Protein AF-A0A9P0M5N0-F1 (afdb_monomer)

Sequence (83 aa):
MPFEVAEYKEAEQYYMVPLSRTRRSPQSQTGVDVNKQGVTLNHGGNILDRNGHTLDGSAYASKGYHSPGLRPDAFGGQVNHNH

pLDDT: mean 75.27, std 17.33, range [38.78, 93.69]

Radius of gyration: 21.06 Å; Cα contacts (8 Å, |Δi|>4): 119; chains: 1; bounding box: 44×38×54 Å

Structure (mmCIF, N/CA/C/O backbone):
data_AF-A0A9P0M5N0-F1
#
_entry.id   AF-A0A9P0M5N0-F1
#
loop_
_atom_site.group_PDB
_atom_site.id
_atom_site.type_symbol
_atom_site.label_atom_id
_atom_site.label_alt_id
_atom_site.label_comp_id
_atom_site.label_asym_id
_atom_site.label_entity_id
_atom_site.label_seq_id
_atom_site.pdbx_PDB_ins_code
_atom_site.Cartn_x
_atom_site.Cartn_y
_atom_site.Cartn_z
_atom_site.occupancy
_atom_site.B_iso_or_equiv
_atom_site.auth_seq_id
_atom_site.auth_comp_id
_atom_site.auth_asym_id
_atom_site.auth_atom_id
_atom_site.pdbx_PDB_model_num
ATOM 1 N N . MET A 1 1 ? 5.775 7.275 34.142 1.00 44.81 1 MET A N 1
ATOM 2 C CA . MET A 1 1 ? 7.192 7.116 33.752 1.00 44.81 1 MET A CA 1
ATOM 3 C C . MET A 1 1 ? 7.950 8.294 34.348 1.00 44.81 1 MET A C 1
ATOM 5 O O . MET A 1 1 ? 7.529 9.411 34.068 1.00 44.81 1 MET A O 1
ATOM 9 N N . PRO A 1 2 ? 8.952 8.086 35.217 1.00 38.78 2 PRO A N 1
ATOM 10 C CA . PRO A 1 2 ? 9.750 9.183 35.759 1.00 38.78 2 PRO A CA 1
ATOM 11 C C . PRO A 1 2 ? 10.691 9.705 34.664 1.00 38.78 2 PRO A C 1
ATOM 13 O O . PRO A 1 2 ? 11.235 8.911 33.900 1.00 38.78 2 PRO A O 1
ATOM 16 N N . PHE A 1 3 ? 10.828 11.024 34.545 1.00 47.69 3 PHE A N 1
ATOM 17 C CA . PHE A 1 3 ? 11.757 11.669 33.618 1.00 47.69 3 PHE A CA 1
ATOM 18 C C . PHE A 1 3 ? 12.973 12.175 34.397 1.00 47.69 3 PHE A C 1
ATOM 20 O O . PHE A 1 3 ? 12.839 12.685 35.507 1.00 47.69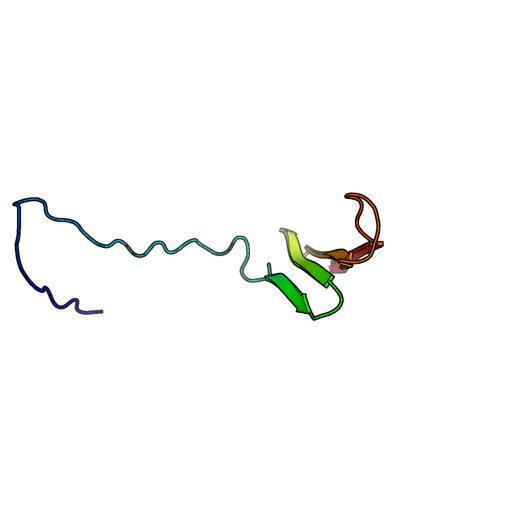 3 PHE A O 1
ATOM 27 N N . GLU A 1 4 ? 14.152 12.004 33.813 1.00 46.25 4 GLU A N 1
ATOM 28 C CA . GLU A 1 4 ? 15.429 12.472 34.344 1.00 46.25 4 GLU A CA 1
ATOM 29 C C . GLU A 1 4 ? 15.802 13.762 33.600 1.00 46.25 4 GLU A C 1
ATOM 31 O O . GLU A 1 4 ? 15.733 13.818 32.371 1.00 46.25 4 GLU A O 1
ATOM 36 N N . VAL A 1 5 ? 16.099 14.830 34.344 1.00 50.06 5 VAL A N 1
ATOM 37 C CA . VAL A 1 5 ? 16.352 16.172 33.800 1.00 50.06 5 VAL A CA 1
ATOM 38 C C . VAL A 1 5 ? 17.858 16.388 33.710 1.00 50.06 5 VAL A C 1
ATOM 40 O O . VAL A 1 5 ? 18.523 16.468 34.740 1.00 50.06 5 VAL A O 1
ATOM 43 N N . ALA A 1 6 ? 18.383 16.530 32.491 1.00 47.41 6 ALA A N 1
ATOM 44 C 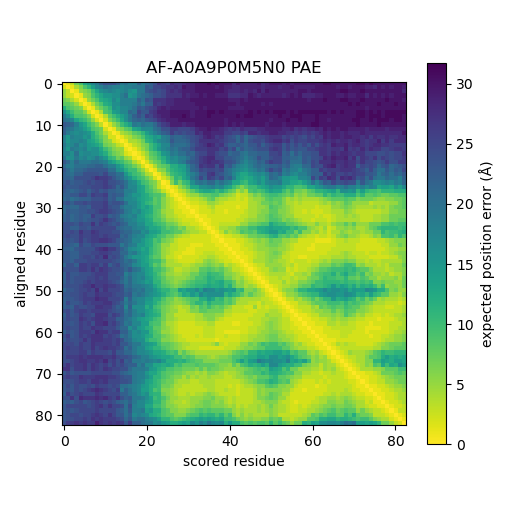CA . ALA A 1 6 ? 19.747 16.987 32.249 1.00 47.41 6 ALA A CA 1
ATOM 45 C C . ALA A 1 6 ? 19.749 18.405 31.651 1.00 47.41 6 ALA A C 1
ATOM 47 O O . ALA A 1 6 ? 19.413 18.622 30.493 1.00 47.41 6 ALA A O 1
ATOM 48 N N . GLU A 1 7 ? 20.114 19.322 32.542 1.00 41.94 7 GLU A N 1
ATOM 49 C CA . GLU A 1 7 ? 20.899 20.553 32.417 1.00 41.94 7 GLU A CA 1
ATOM 50 C C . GLU A 1 7 ? 20.568 21.703 31.440 1.00 41.94 7 GLU A C 1
ATOM 52 O O . GLU A 1 7 ? 20.558 21.608 30.216 1.00 41.94 7 GLU A O 1
ATOM 57 N N . TYR A 1 8 ? 20.435 22.854 32.107 1.00 52.81 8 TYR A N 1
ATOM 58 C CA . TYR A 1 8 ? 20.327 24.247 31.696 1.00 52.81 8 TYR A CA 1
ATOM 59 C C . TYR A 1 8 ? 21.382 24.736 30.687 1.00 52.81 8 TYR A C 1
ATOM 61 O O . TYR A 1 8 ? 22.563 24.830 31.017 1.00 52.81 8 TYR A O 1
ATOM 69 N N . LYS A 1 9 ? 20.911 25.290 29.564 1.00 45.50 9 LYS A N 1
ATOM 70 C CA . LYS A 1 9 ? 21.427 26.540 28.982 1.00 4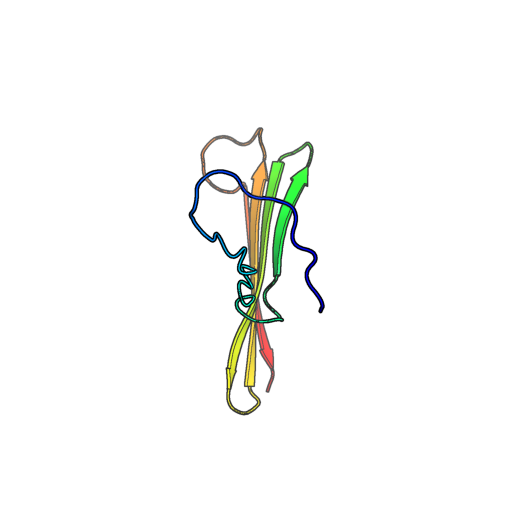5.50 9 LYS A CA 1
ATOM 71 C C . LYS A 1 9 ? 20.244 27.332 28.417 1.00 45.50 9 LYS A C 1
ATOM 73 O O . LYS A 1 9 ? 19.434 26.774 27.695 1.00 45.50 9 LYS A O 1
ATOM 78 N N . GLU A 1 10 ? 20.171 28.613 28.786 1.00 51.28 10 GLU A N 1
ATOM 79 C CA . GLU A 1 10 ? 19.263 29.628 28.217 1.00 51.28 10 GLU A CA 1
ATOM 80 C C . GLU A 1 10 ? 17.779 29.541 28.610 1.00 51.28 10 GLU A C 1
ATOM 82 O O . GLU A 1 10 ? 16.932 29.489 27.741 1.00 51.28 10 GLU A O 1
ATOM 87 N N . ALA A 1 11 ? 17.476 29.583 29.918 1.00 55.03 11 ALA A N 1
ATOM 88 C CA . ALA A 1 11 ? 16.240 30.117 30.543 1.00 55.03 11 ALA A CA 1
ATOM 89 C C . ALA A 1 11 ? 14.846 29.826 29.918 1.00 55.03 11 ALA A C 1
ATOM 91 O O . ALA A 1 11 ? 13.856 30.425 30.332 1.00 55.03 11 ALA A O 1
ATOM 92 N N . GLU A 1 12 ? 14.729 28.883 28.997 1.00 53.72 12 GLU A N 1
ATOM 93 C CA . GLU A 1 12 ? 13.503 28.498 28.320 1.00 53.72 12 GLU A CA 1
ATOM 94 C C . GLU A 1 12 ? 13.271 27.020 28.627 1.00 53.72 12 GLU A C 1
ATOM 96 O O . GLU A 1 12 ? 14.041 26.131 28.261 1.00 53.72 12 GLU A O 1
ATOM 101 N N . GLN A 1 13 ? 12.221 26.756 29.403 1.00 47.84 13 GLN A N 1
ATOM 102 C CA . GLN A 1 13 ? 11.825 25.400 29.755 1.00 47.84 13 GLN A CA 1
ATOM 103 C C . GLN A 1 13 ? 11.156 24.748 28.545 1.00 47.84 13 GLN A C 1
ATOM 105 O O . GLN A 1 13 ? 9.953 24.882 28.326 1.00 47.84 13 GLN A O 1
ATOM 110 N N . TYR A 1 14 ? 11.945 24.028 27.756 1.00 53.38 14 TYR A N 1
ATOM 111 C CA . TYR A 1 14 ? 11.438 23.193 26.678 1.00 53.38 14 TYR A CA 1
ATOM 112 C C . TYR A 1 14 ? 10.999 21.839 27.235 1.00 53.38 14 TYR A C 1
ATOM 114 O O . TYR A 1 14 ? 11.816 21.004 27.616 1.00 53.38 14 TYR A O 1
ATOM 122 N N . TYR A 1 15 ? 9.689 21.601 27.263 1.00 58.31 15 TYR A N 1
ATOM 123 C CA . TYR A 1 15 ? 9.146 20.271 27.517 1.00 58.31 15 TYR A CA 1
ATOM 124 C C . TYR A 1 15 ? 9.115 19.488 26.203 1.00 58.31 15 TYR A C 1
ATOM 126 O O . TYR A 1 15 ? 8.410 19.855 25.261 1.00 58.31 15 TYR A O 1
ATOM 134 N N . MET A 1 16 ? 9.852 18.378 26.139 1.00 56.97 16 MET A N 1
ATOM 135 C CA . MET A 1 16 ? 9.669 17.387 25.080 1.00 56.97 16 MET A CA 1
ATOM 136 C C . MET A 1 16 ? 8.344 16.662 25.313 1.00 56.97 16 MET A C 1
ATOM 138 O O . MET A 1 16 ? 8.257 15.709 26.085 1.00 56.97 16 MET A O 1
ATOM 142 N N . VAL A 1 17 ? 7.289 17.134 24.654 1.00 64.75 17 VAL A N 1
ATOM 143 C CA . VAL A 1 17 ? 6.007 16.432 24.625 1.00 64.75 17 VAL A CA 1
ATOM 144 C C . VAL A 1 17 ? 6.136 15.282 23.625 1.00 64.75 17 VAL A C 1
ATOM 146 O O . VAL A 1 17 ? 6.514 15.528 22.474 1.00 64.75 17 VAL A O 1
ATOM 149 N N . PRO A 1 18 ? 5.827 14.030 24.001 1.00 54.88 18 PRO A N 1
ATOM 150 C CA . PRO A 1 18 ? 5.731 12.958 23.029 1.00 54.88 18 PRO A CA 1
ATOM 151 C C . PRO A 1 18 ? 4.708 13.364 21.969 1.00 54.88 18 PRO A C 1
ATOM 153 O O . PRO A 1 18 ? 3.538 13.585 22.278 1.00 54.88 18 PRO A O 1
ATOM 156 N N . LEU A 1 19 ? 5.135 13.447 20.709 1.00 55.94 19 LEU A N 1
ATOM 157 C CA . LEU A 1 19 ? 4.226 13.460 19.568 1.00 55.94 19 LEU A CA 1
ATOM 158 C C . LEU A 1 19 ? 3.605 12.063 19.463 1.00 55.94 19 LEU A C 1
ATOM 160 O O . LEU A 1 19 ? 3.936 11.279 18.575 1.00 55.94 19 LEU A O 1
ATOM 164 N N . SER A 1 20 ? 2.700 11.729 20.381 1.00 50.69 20 SER A N 1
ATOM 165 C CA . SER A 1 20 ? 1.755 10.635 20.215 1.00 50.69 20 SER A CA 1
ATOM 166 C C . SER A 1 20 ? 0.810 11.030 19.083 1.00 50.69 20 SER A C 1
ATOM 168 O O . SER A 1 20 ? -0.313 11.480 19.288 1.00 50.69 20 SER A O 1
ATOM 170 N N . ARG A 1 21 ? 1.274 10.888 17.834 1.00 52.44 21 ARG A N 1
ATOM 171 C CA . ARG A 1 21 ? 0.367 10.838 16.691 1.00 52.44 21 ARG A CA 1
ATOM 172 C C . ARG A 1 21 ? -0.491 9.605 16.908 1.00 52.44 21 ARG A C 1
ATOM 174 O O . ARG A 1 21 ? -0.039 8.488 16.663 1.00 52.44 21 ARG A O 1
ATOM 181 N N . THR A 1 22 ? -1.714 9.806 17.384 1.00 46.34 22 THR A N 1
ATOM 182 C CA . THR A 1 22 ? -2.757 8.787 17.335 1.00 46.34 22 THR A CA 1
ATOM 183 C C . THR A 1 22 ? -2.773 8.240 15.914 1.00 46.34 22 THR A C 1
ATOM 185 O O . THR A 1 22 ? -3.057 8.976 14.965 1.00 46.34 22 THR A O 1
ATOM 188 N N . ARG A 1 23 ? -2.381 6.969 15.74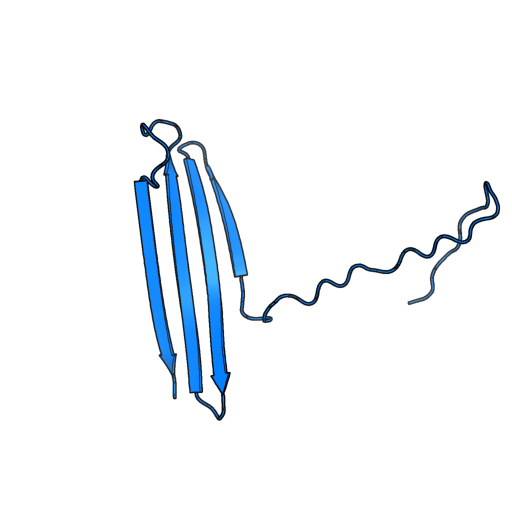9 1.00 49.03 23 ARG A N 1
ATOM 189 C CA . ARG A 1 23 ? -2.501 6.260 14.473 1.00 49.03 23 ARG A CA 1
ATOM 190 C C . ARG A 1 23 ? -3.938 6.459 13.990 1.00 49.03 23 ARG A C 1
ATOM 192 O O . ARG A 1 23 ? -4.870 6.160 14.734 1.00 49.03 23 ARG A O 1
ATOM 199 N N . ARG A 1 24 ? -4.120 7.007 12.783 1.00 52.50 24 ARG A N 1
ATOM 200 C CA . ARG A 1 24 ? -5.435 7.066 12.129 1.00 52.50 24 ARG A CA 1
ATOM 201 C C . ARG A 1 24 ? -5.903 5.621 11.972 1.00 52.50 24 ARG A C 1
ATOM 203 O O . ARG A 1 24 ? -5.444 4.964 11.061 1.00 52.50 24 ARG A O 1
ATOM 210 N N . SER A 1 25 ? -6.748 5.141 12.881 1.00 54.94 25 SER A N 1
ATOM 211 C CA . SER A 1 25 ? -7.170 3.741 13.022 1.00 54.94 25 SER A CA 1
ATOM 212 C C . SER A 1 25 ? -6.038 2.752 13.394 1.00 54.94 25 SER A C 1
ATOM 214 O O . SER A 1 25 ? -5.048 2.635 12.671 1.00 54.94 25 SER A O 1
ATOM 216 N N . PRO A 1 26 ? -6.169 1.973 14.488 1.00 60.72 26 PRO A N 1
ATOM 217 C CA . PRO A 1 26 ? -5.247 0.876 14.819 1.00 60.72 26 PRO A CA 1
ATOM 218 C C . PRO A 1 26 ? -5.100 -0.161 13.696 1.00 60.72 26 PRO A C 1
ATOM 220 O O . PRO A 1 26 ? -4.082 -0.845 13.618 1.00 60.72 26 PRO A O 1
ATOM 223 N N . GLN A 1 27 ? -6.116 -0.266 12.835 1.00 67.38 27 GLN A N 1
ATOM 224 C CA . GLN A 1 27 ? -6.178 -1.204 11.718 1.00 67.38 27 GLN A CA 1
ATOM 225 C C . GLN A 1 27 ? -5.587 -0.624 10.428 1.00 67.38 27 GLN A C 1
ATOM 227 O O . GLN A 1 27 ? -5.371 -1.374 9.482 1.00 67.38 27 GLN A O 1
ATOM 232 N N . SER A 1 28 ? -5.306 0.685 10.370 1.00 74.44 28 SER A N 1
ATOM 233 C CA . SER A 1 28 ? -4.683 1.291 9.195 1.00 74.44 28 SER A CA 1
ATOM 234 C C . SER A 1 28 ? -3.172 1.093 9.206 1.00 74.44 28 SER A C 1
ATOM 236 O O . SER A 1 28 ? -2.451 1.555 10.095 1.00 74.44 28 SER A O 1
ATOM 238 N N . GLN A 1 29 ? -2.681 0.418 8.180 1.00 82.25 29 GLN A N 1
ATOM 239 C CA . GLN A 1 29 ? -1.279 0.173 7.914 1.00 82.25 29 GLN A CA 1
ATOM 240 C C . GLN A 1 29 ? -0.930 0.785 6.563 1.00 82.25 29 GLN A C 1
ATOM 242 O O . GLN A 1 29 ? -1.484 0.420 5.530 1.00 82.25 29 GLN A O 1
ATOM 247 N N . THR A 1 30 ? 0.002 1.736 6.580 1.00 85.81 30 THR A N 1
ATOM 248 C CA . THR A 1 30 ? 0.641 2.245 5.363 1.00 85.81 30 THR A CA 1
ATOM 249 C C . THR A 1 30 ? 2.048 1.684 5.313 1.00 85.81 30 THR A C 1
ATOM 251 O O . THR A 1 30 ? 2.803 1.854 6.271 1.00 85.81 30 THR A O 1
ATOM 254 N N . GLY A 1 31 ? 2.377 1.006 4.222 1.00 88.38 31 GLY A N 1
ATOM 255 C CA . GLY A 1 31 ? 3.687 0.447 3.947 1.00 88.38 31 GLY A CA 1
ATOM 256 C C . GLY A 1 31 ? 4.321 1.099 2.726 1.00 88.38 31 GLY A C 1
ATOM 257 O O . GLY A 1 31 ? 3.640 1.569 1.810 1.00 88.38 31 GLY A O 1
ATOM 258 N N . VAL A 1 32 ? 5.648 1.132 2.747 1.00 91.38 32 VAL A N 1
ATOM 259 C CA . VAL A 1 32 ? 6.478 1.473 1.596 1.00 91.38 32 VAL A CA 1
ATOM 260 C C . VAL A 1 32 ? 7.512 0.367 1.469 1.00 91.38 32 VAL A C 1
ATOM 262 O O . VAL A 1 32 ? 8.298 0.159 2.390 1.00 91.38 32 VAL A O 1
ATOM 265 N N . ASP A 1 33 ? 7.498 -0.338 0.346 1.00 91.19 33 ASP A N 1
ATOM 266 C CA . ASP A 1 33 ? 8.502 -1.332 -0.016 1.00 91.19 33 ASP A CA 1
ATOM 267 C C . ASP A 1 33 ? 9.402 -0.751 -1.104 1.00 91.19 33 ASP A C 1
ATOM 269 O O . ASP A 1 33 ? 8.923 -0.218 -2.108 1.00 91.19 33 ASP A O 1
ATOM 273 N N . VAL A 1 34 ? 10.712 -0.821 -0.892 1.00 91.31 34 VAL A N 1
ATOM 274 C CA . VAL A 1 34 ? 11.710 -0.367 -1.858 1.00 91.31 34 VAL A CA 1
ATOM 275 C C . VAL A 1 34 ? 12.622 -1.536 -2.169 1.00 91.31 34 VAL A C 1
ATOM 277 O O . VAL A 1 34 ? 13.280 -2.077 -1.281 1.00 91.31 34 VAL A O 1
ATOM 280 N N . ASN A 1 35 ? 12.693 -1.902 -3.442 1.00 89.44 35 ASN A N 1
ATOM 281 C CA . ASN A 1 35 ? 13.538 -2.981 -3.926 1.00 89.44 35 ASN A CA 1
ATOM 282 C C . ASN A 1 35 ? 14.394 -2.512 -5.110 1.00 89.44 35 ASN A C 1
ATOM 284 O O . ASN A 1 35 ? 14.321 -1.366 -5.548 1.00 89.44 35 ASN A O 1
ATOM 288 N N . LYS A 1 36 ? 15.256 -3.395 -5.629 1.00 86.94 36 LYS A N 1
ATOM 289 C CA . LYS A 1 36 ? 16.182 -3.050 -6.725 1.00 86.94 36 LYS A CA 1
ATOM 290 C C . LYS A 1 36 ? 15.456 -2.673 -8.022 1.00 86.94 36 LYS A C 1
ATOM 292 O O . LYS A 1 36 ? 16.047 -2.037 -8.889 1.00 86.94 36 LYS A O 1
ATOM 297 N N . GLN A 1 37 ? 14.206 -3.095 -8.176 1.00 87.81 37 GLN A N 1
ATOM 298 C CA . GLN A 1 37 ? 13.414 -2.926 -9.383 1.00 87.81 37 GLN A CA 1
ATOM 299 C C . GLN A 1 37 ? 12.501 -1.694 -9.308 1.00 87.81 37 GLN A C 1
ATOM 301 O O . GLN A 1 37 ? 12.183 -1.129 -10.357 1.00 87.81 37 GLN A O 1
ATOM 306 N N . GLY A 1 38 ? 12.120 -1.238 -8.111 1.00 90.12 38 GLY A N 1
ATOM 307 C CA . GLY A 1 38 ? 11.231 -0.096 -7.933 1.00 90.12 38 GLY A CA 1
ATOM 308 C C . GLY A 1 38 ? 10.756 0.141 -6.500 1.00 90.12 38 GLY A C 1
ATOM 309 O O . GLY A 1 38 ? 11.304 -0.382 -5.530 1.00 90.12 38 GLY A O 1
ATOM 310 N N . VAL A 1 39 ? 9.695 0.938 -6.391 1.00 92.88 39 VAL A N 1
ATOM 311 C CA . VAL A 1 39 ? 9.021 1.293 -5.137 1.00 92.88 39 VAL A CA 1
ATOM 312 C C . VAL A 1 39 ? 7.567 0.849 -5.200 1.00 92.88 39 VAL A C 1
ATOM 314 O O . VAL A 1 39 ? 6.891 1.080 -6.201 1.00 92.88 39 VAL A O 1
ATOM 317 N N . THR A 1 40 ? 7.069 0.264 -4.117 1.00 92.44 40 THR A N 1
ATOM 318 C CA . THR A 1 40 ? 5.655 -0.052 -3.922 1.00 92.44 40 THR A CA 1
ATOM 319 C C . THR A 1 40 ? 5.131 0.677 -2.693 1.00 92.44 40 THR A C 1
ATOM 321 O O . THR A 1 40 ? 5.721 0.619 -1.620 1.00 92.44 40 THR A O 1
ATOM 324 N N . LEU A 1 41 ? 4.008 1.367 -2.852 1.00 92.56 41 LEU A N 1
ATOM 325 C CA . LEU A 1 41 ? 3.233 1.969 -1.776 1.00 92.56 41 LEU A CA 1
ATOM 326 C C . LEU A 1 41 ? 1.989 1.121 -1.562 1.00 92.56 41 LEU A C 1
ATOM 328 O O . LEU A 1 41 ? 1.266 0.837 -2.516 1.00 92.56 41 LEU A O 1
ATOM 332 N N . ASN A 1 42 ? 1.713 0.747 -0.322 1.00 91.38 42 ASN A N 1
ATOM 333 C CA . ASN A 1 42 ? 0.511 0.014 0.040 1.00 91.38 42 ASN A CA 1
ATOM 334 C C . ASN A 1 42 ? -0.160 0.661 1.249 1.00 91.38 42 ASN A C 1
ATOM 336 O O . ASN A 1 42 ? 0.489 1.149 2.169 1.00 91.38 42 ASN A O 1
ATOM 340 N N . HIS A 1 43 ? -1.482 0.661 1.249 1.00 89.25 43 HIS A N 1
ATOM 341 C CA . HIS A 1 43 ? -2.296 1.141 2.349 1.00 89.25 43 HIS A CA 1
ATOM 342 C C . HIS A 1 43 ? -3.431 0.153 2.570 1.00 89.25 43 HIS A C 1
ATOM 344 O O . HIS A 1 43 ? -4.095 -0.236 1.617 1.00 89.25 43 HIS A O 1
ATOM 350 N N . GLY A 1 44 ? -3.669 -0.255 3.807 1.00 88.44 44 GLY A N 1
ATOM 351 C CA . GLY A 1 44 ? -4.794 -1.110 4.159 1.00 88.44 44 GLY A CA 1
ATOM 352 C C . GLY A 1 44 ? -5.351 -0.724 5.511 1.00 88.44 44 GLY A C 1
ATOM 353 O O . GLY A 1 44 ? -4.584 -0.339 6.382 1.00 88.44 44 GLY A O 1
ATOM 354 N N . GLY A 1 45 ? -6.662 -0.797 5.691 1.00 82.62 45 GLY A 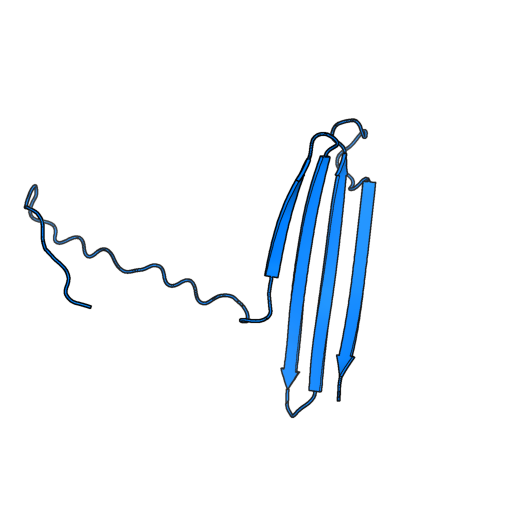N 1
ATOM 355 C CA . GLY A 1 45 ? -7.298 -0.539 6.972 1.00 82.62 45 GLY A CA 1
ATOM 356 C C . GLY A 1 45 ? -8.800 -0.367 6.879 1.00 82.62 45 GLY A C 1
ATOM 357 O O . GLY A 1 45 ? -9.401 -0.454 5.810 1.00 82.62 45 GLY A O 1
ATOM 358 N N . ASN A 1 46 ? -9.382 -0.083 8.034 1.00 82.94 46 ASN A N 1
ATOM 359 C CA . ASN A 1 46 ? -10.808 0.130 8.176 1.00 82.94 46 ASN A CA 1
ATOM 360 C C . ASN A 1 46 ? -11.206 1.518 7.647 1.00 82.94 46 ASN A C 1
ATOM 362 O O . ASN A 1 46 ? -10.683 2.541 8.100 1.00 82.94 46 ASN A O 1
ATOM 366 N N . ILE A 1 47 ? -12.107 1.531 6.666 1.00 78.25 47 ILE A N 1
ATOM 367 C CA . ILE A 1 47 ? -12.698 2.725 6.053 1.00 78.25 47 ILE A CA 1
ATOM 368 C C . ILE A 1 47 ? -13.888 3.205 6.889 1.00 78.25 47 ILE A C 1
ATOM 370 O O . ILE A 1 47 ? -14.065 4.412 7.067 1.00 78.25 47 ILE A O 1
ATOM 374 N N . LEU A 1 48 ? -14.713 2.277 7.383 1.00 79.88 48 LEU A N 1
ATOM 375 C CA . LEU A 1 48 ? -15.914 2.583 8.152 1.00 79.88 48 LEU A CA 1
ATOM 376 C C . LEU A 1 48 ? -16.222 1.476 9.164 1.00 79.88 48 LEU A C 1
ATOM 378 O O . LEU A 1 48 ? -16.442 0.328 8.790 1.00 79.88 48 LEU A O 1
ATOM 382 N N . ASP A 1 49 ? -16.323 1.867 10.433 1.00 75.50 49 ASP A N 1
ATOM 383 C CA . ASP A 1 49 ? -16.818 1.033 11.528 1.00 75.50 49 ASP A CA 1
ATOM 384 C C . ASP A 1 49 ? -18.079 1.677 12.103 1.00 75.50 49 ASP A C 1
ATOM 386 O O . ASP A 1 49 ? -18.025 2.790 12.643 1.00 75.50 49 ASP A O 1
ATOM 390 N N . ARG A 1 50 ? -19.234 1.026 11.937 1.00 76.31 50 ARG A N 1
ATOM 391 C CA . ARG A 1 50 ? -20.484 1.519 12.522 1.00 76.31 50 ARG A CA 1
ATOM 392 C C . ARG A 1 50 ? -21.466 0.392 12.802 1.00 76.31 50 ARG A C 1
ATOM 394 O O . ARG A 1 50 ? -21.883 -0.316 11.893 1.00 76.31 50 ARG A O 1
ATOM 401 N N . ASN A 1 51 ? -21.942 0.324 14.046 1.00 79.75 51 ASN A N 1
ATOM 402 C CA . ASN A 1 51 ? -23.052 -0.537 14.471 1.00 79.75 51 ASN A CA 1
ATOM 403 C C . ASN A 1 51 ? -22.886 -2.023 14.082 1.00 79.75 51 ASN A C 1
ATOM 405 O O . ASN A 1 51 ? -23.860 -2.659 13.696 1.00 79.75 51 ASN A O 1
ATOM 409 N N . GLY A 1 52 ? -21.668 -2.567 14.173 1.00 75.38 52 GLY A N 1
ATOM 410 C CA . GLY A 1 52 ? -21.381 -3.967 13.827 1.00 75.38 52 GLY A CA 1
ATOM 411 C C . GLY A 1 52 ? -21.036 -4.210 12.355 1.00 75.38 52 GLY A C 1
ATOM 412 O O . GLY A 1 52 ? -20.630 -5.312 12.016 1.00 75.38 52 GLY A O 1
ATOM 413 N N . HIS A 1 53 ? -21.119 -3.189 11.500 1.00 77.19 53 HIS A N 1
ATOM 414 C CA . HIS A 1 53 ? -20.632 -3.256 10.125 1.00 77.19 53 HIS A CA 1
ATOM 415 C C . HIS A 1 53 ? -19.207 -2.721 10.040 1.00 77.19 53 HIS A C 1
ATOM 417 O O . HIS A 1 53 ? -18.946 -1.586 10.455 1.00 77.19 53 HIS A O 1
ATOM 423 N N . THR A 1 54 ? -18.309 -3.513 9.454 1.00 81.19 54 THR A N 1
ATOM 424 C CA . THR A 1 54 ? -16.933 -3.096 9.170 1.00 81.19 54 THR A CA 1
ATOM 425 C C . THR A 1 54 ? -16.684 -3.111 7.668 1.00 81.19 54 THR A C 1
ATOM 427 O O . THR A 1 54 ? -16.900 -4.115 6.985 1.00 81.19 54 THR A O 1
ATOM 430 N N . LEU A 1 55 ? -16.225 -1.979 7.143 1.00 80.88 55 LEU A N 1
ATOM 431 C CA . LEU A 1 55 ? -15.787 -1.831 5.763 1.00 80.88 55 LEU A CA 1
ATOM 432 C C . LEU A 1 55 ? -14.271 -1.682 5.754 1.00 80.88 55 LEU A C 1
ATOM 434 O O . LEU A 1 55 ? -13.747 -0.607 6.044 1.00 80.88 55 LEU A O 1
ATOM 438 N N . ASP A 1 56 ? -13.575 -2.744 5.380 1.00 86.12 56 A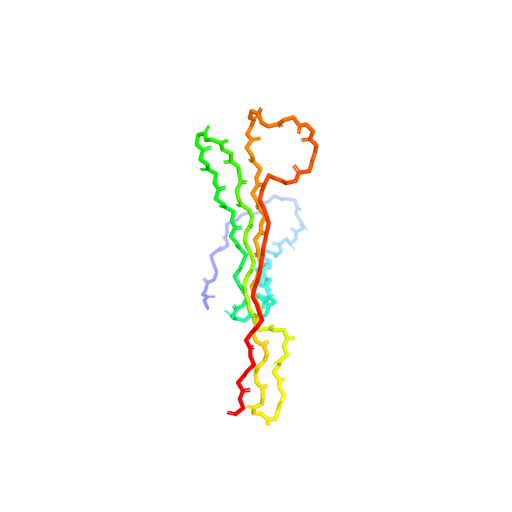SP A N 1
ATOM 439 C CA . ASP A 1 56 ? -12.126 -2.742 5.252 1.00 86.12 56 ASP A CA 1
ATOM 440 C C . ASP A 1 56 ? -11.724 -2.519 3.799 1.00 86.12 56 ASP A C 1
ATOM 442 O O . ASP A 1 56 ? -12.328 -3.045 2.864 1.00 86.12 56 ASP A O 1
ATOM 446 N N . GLY A 1 57 ? -10.672 -1.741 3.589 1.00 87.75 57 GLY A N 1
ATOM 447 C CA . GLY A 1 57 ? -10.125 -1.491 2.267 1.00 87.75 57 GLY A CA 1
ATOM 448 C C . GLY A 1 57 ? -8.621 -1.627 2.249 1.00 87.75 57 GLY A C 1
ATOM 449 O O . GLY A 1 57 ? -7.934 -1.333 3.224 1.00 87.75 57 GLY A O 1
ATOM 450 N N . SER A 1 58 ? -8.089 -2.041 1.109 1.00 8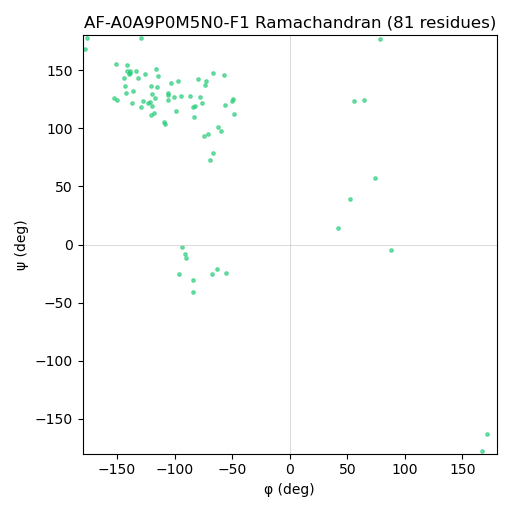9.94 58 SER A N 1
ATOM 451 C CA . SER A 1 58 ? -6.665 -1.922 0.828 1.00 89.94 58 SER A CA 1
ATOM 452 C C . SER A 1 58 ? -6.429 -1.483 -0.604 1.00 89.94 58 SER A C 1
ATOM 454 O O . SER A 1 58 ? -7.203 -1.801 -1.503 1.00 89.94 58 SER A O 1
ATOM 456 N N . ALA A 1 59 ? -5.360 -0.728 -0.806 1.00 91.44 59 ALA A N 1
ATOM 457 C CA . ALA A 1 59 ? -4.911 -0.244 -2.093 1.00 91.44 59 ALA A CA 1
ATOM 458 C C . ALA A 1 59 ? -3.385 -0.300 -2.160 1.00 91.44 59 ALA A C 1
ATOM 460 O O . ALA A 1 59 ? -2.695 -0.147 -1.150 1.00 91.44 59 ALA A O 1
ATOM 461 N N . TYR A 1 60 ? -2.854 -0.501 -3.358 1.00 93.00 60 TYR A N 1
ATOM 462 C CA . TYR A 1 60 ? -1.428 -0.454 -3.624 1.00 93.00 60 TYR A CA 1
ATOM 463 C C . TYR A 1 60 ? -1.143 0.199 -4.974 1.00 93.00 60 TYR A C 1
ATOM 465 O O . TYR A 1 60 ? -1.966 0.176 -5.891 1.00 93.00 60 TYR A O 1
ATOM 473 N N . ALA A 1 61 ? 0.050 0.764 -5.094 1.00 93.31 61 ALA A N 1
ATOM 474 C CA . ALA A 1 61 ? 0.606 1.267 -6.337 1.00 93.31 61 ALA A CA 1
ATOM 475 C C . ALA A 1 61 ? 2.107 0.980 -6.361 1.00 93.31 61 ALA A C 1
ATOM 477 O O . ALA A 1 61 ? 2.793 1.194 -5.363 1.00 93.31 61 ALA A O 1
ATOM 478 N N . SER A 1 62 ? 2.625 0.515 -7.491 1.00 92.75 62 SER A N 1
ATOM 479 C CA . SER A 1 62 ? 4.047 0.257 -7.685 1.00 92.75 62 SER A CA 1
ATOM 480 C C . SER A 1 62 ? 4.589 0.990 -8.905 1.00 92.75 62 SER A C 1
ATOM 482 O O . SER A 1 62 ? 3.898 1.212 -9.903 1.00 92.75 62 SER A O 1
ATOM 484 N N . LYS A 1 63 ? 5.854 1.394 -8.806 1.00 93.69 63 LYS A N 1
ATOM 485 C CA . LYS A 1 63 ? 6.591 2.065 -9.868 1.00 93.69 63 LYS A CA 1
ATOM 486 C C . LYS A 1 63 ? 7.997 1.500 -9.973 1.00 93.69 63 LYS A C 1
ATOM 488 O O . LYS A 1 63 ? 8.767 1.561 -9.018 1.00 93.69 63 LYS A O 1
ATOM 493 N N . GLY A 1 64 ? 8.333 0.990 -11.147 1.00 92.44 64 GLY A N 1
ATOM 494 C CA . GLY A 1 64 ? 9.667 0.564 -11.522 1.00 92.44 64 GLY A CA 1
ATOM 495 C C . GLY A 1 64 ? 10.548 1.745 -11.913 1.00 92.44 64 GLY A C 1
ATOM 496 O O . GLY A 1 64 ? 10.103 2.680 -12.580 1.00 92.44 64 GLY A O 1
ATOM 497 N N . TYR A 1 65 ? 11.826 1.686 -11.538 1.00 90.94 65 TYR A N 1
ATOM 498 C CA . TYR A 1 65 ? 12.795 2.743 -11.863 1.00 90.94 65 TYR A CA 1
ATOM 499 C C . TYR A 1 65 ? 13.105 2.846 -13.359 1.00 90.94 65 TYR A C 1
ATOM 501 O O . TYR A 1 65 ? 13.477 3.908 -13.845 1.00 90.94 65 TYR A O 1
ATOM 509 N N . HIS A 1 66 ? 12.935 1.743 -14.087 1.00 90.38 66 HIS A N 1
ATOM 510 C CA . HIS A 1 66 ? 13.208 1.656 -15.521 1.00 90.38 66 HIS A CA 1
ATOM 511 C C . HIS A 1 66 ? 11.962 1.921 -16.378 1.00 90.38 66 HIS A C 1
ATOM 513 O O . HIS A 1 66 ? 12.051 1.919 -17.605 1.00 90.38 66 HIS A O 1
ATOM 519 N N . SER A 1 67 ? 10.802 2.141 -15.754 1.00 85.56 67 SER A N 1
ATOM 520 C CA . SER A 1 67 ? 9.558 2.376 -16.476 1.00 85.56 67 SER A CA 1
ATOM 521 C C . SER A 1 67 ? 9.393 3.855 -16.817 1.00 85.56 67 SER A C 1
ATOM 523 O O . SER A 1 67 ? 9.454 4.705 -15.923 1.00 85.56 67 SER A O 1
ATOM 525 N N . PRO A 1 68 ? 9.131 4.198 -18.088 1.00 86.38 68 PRO A N 1
ATOM 526 C CA . PRO A 1 68 ? 9.021 5.585 -18.511 1.00 86.38 68 PRO A CA 1
ATOM 527 C C . PRO A 1 68 ? 7.794 6.284 -17.901 1.00 86.38 68 PRO A C 1
ATOM 529 O O . PRO A 1 68 ? 6.735 5.688 -17.694 1.00 86.38 68 PRO A O 1
ATOM 532 N N . GLY A 1 69 ? 7.930 7.586 -17.639 1.00 87.00 69 GLY A N 1
ATOM 533 C CA . GLY A 1 69 ? 6.844 8.452 -17.170 1.00 87.00 69 GLY A CA 1
ATOM 534 C C . GLY A 1 69 ? 6.508 8.338 -15.677 1.00 87.00 69 GLY A C 1
ATOM 535 O O . GLY A 1 69 ? 7.071 7.537 -14.940 1.00 87.00 69 GLY A O 1
ATOM 536 N N . LEU A 1 70 ? 5.562 9.169 -15.227 1.00 85.00 70 LEU A N 1
ATOM 537 C CA . LEU A 1 70 ? 5.179 9.307 -13.810 1.00 85.00 70 LEU A CA 1
ATOM 538 C C . LEU A 1 70 ? 4.039 8.375 -13.372 1.00 85.00 70 LEU A C 1
ATOM 540 O O . LEU A 1 70 ? 3.708 8.316 -12.191 1.00 85.00 70 LEU A O 1
ATOM 544 N N . ARG A 1 71 ? 3.399 7.672 -14.312 1.00 89.44 71 ARG A N 1
ATOM 545 C CA . ARG A 1 71 ? 2.279 6.775 -13.999 1.00 89.44 71 ARG A CA 1
ATOM 546 C C . ARG A 1 71 ? 2.792 5.517 -13.291 1.00 89.44 71 ARG A C 1
ATOM 548 O O . ARG A 1 71 ? 3.845 5.033 -13.705 1.00 89.44 71 ARG A O 1
ATOM 555 N N . PRO A 1 72 ? 2.082 4.988 -12.279 1.00 88.06 72 PRO A N 1
ATOM 556 C CA . PRO A 1 72 ? 2.391 3.684 -11.702 1.00 88.06 72 PRO A CA 1
ATOM 557 C C . PRO A 1 72 ? 2.352 2.597 -12.774 1.00 88.06 72 PRO A C 1
ATOM 559 O O . PRO A 1 72 ? 1.528 2.661 -13.688 1.00 88.06 72 PRO A O 1
ATOM 562 N N . ASP A 1 73 ? 3.218 1.602 -12.640 1.00 91.31 73 ASP A N 1
ATOM 563 C CA . ASP A 1 73 ? 3.270 0.479 -13.577 1.00 91.31 73 ASP A CA 1
ATOM 564 C C . ASP A 1 73 ? 2.236 -0.588 -13.211 1.00 91.31 73 ASP A C 1
ATOM 566 O O . ASP A 1 73 ? 1.685 -1.252 -14.085 1.00 91.31 73 ASP A O 1
ATOM 570 N N . ALA A 1 74 ? 1.929 -0.713 -11.919 1.00 91.25 74 ALA A N 1
ATOM 571 C CA . ALA A 1 74 ? 0.786 -1.465 -11.435 1.00 91.25 74 ALA A CA 1
ATOM 572 C C . ALA A 1 74 ? 0.115 -0.715 -10.286 1.00 91.25 74 ALA A C 1
ATOM 574 O O . ALA A 1 74 ? 0.756 -0.031 -9.490 1.00 91.25 74 ALA A O 1
ATOM 575 N N . PHE A 1 75 ? -1.197 -0.853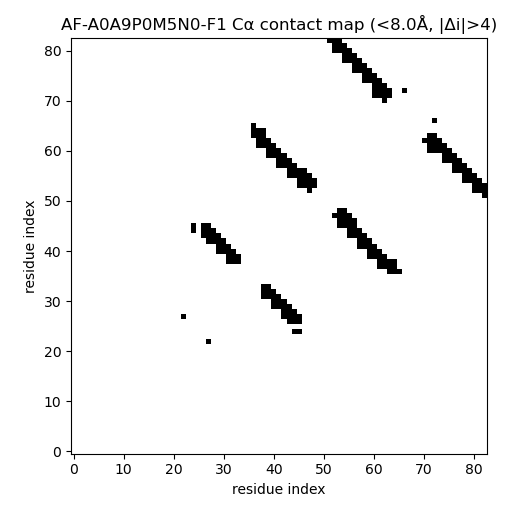 -10.195 1.00 93.38 75 PHE A N 1
ATOM 576 C CA . PHE A 1 75 ? -1.981 -0.381 -9.067 1.00 93.38 75 PHE A CA 1
ATOM 577 C C . PHE A 1 75 ? -3.207 -1.270 -8.923 1.00 93.38 75 PHE A C 1
ATOM 579 O O . PHE A 1 75 ? -3.651 -1.901 -9.883 1.00 93.38 75 PHE A O 1
ATOM 586 N N . GLY A 1 76 ? -3.748 -1.329 -7.719 1.00 92.88 76 GLY A N 1
ATOM 587 C CA . GLY A 1 76 ? -4.905 -2.154 -7.435 1.00 92.88 76 GLY A CA 1
ATOM 588 C C . GLY A 1 76 ? -5.385 -1.963 -6.014 1.00 92.88 76 GLY A C 1
ATOM 589 O O . GLY A 1 76 ? -4.810 -1.207 -5.233 1.00 92.88 76 GLY A O 1
ATOM 590 N N . GLY A 1 77 ? -6.463 -2.651 -5.682 1.00 91.19 77 GLY A N 1
ATOM 591 C CA . GLY A 1 77 ? -7.036 -2.609 -4.354 1.00 91.19 77 GLY A CA 1
ATOM 592 C C . GLY A 1 77 ? -8.226 -3.538 -4.234 1.00 91.19 77 GLY A C 1
ATOM 593 O O . GLY A 1 77 ? -8.740 -4.049 -5.228 1.00 91.19 77 GLY A O 1
ATOM 594 N N . GLN A 1 78 ? -8.647 -3.747 -3.000 1.00 89.88 78 GLN A N 1
ATOM 595 C CA . GLN A 1 78 ? -9.813 -4.540 -2.645 1.00 89.88 78 GLN A CA 1
ATOM 596 C C . GLN A 1 78 ? -10.570 -3.835 -1.528 1.00 89.88 78 GLN A C 1
ATOM 598 O O . GLN A 1 78 ? -9.975 -3.151 -0.691 1.00 89.88 78 GLN A O 1
ATOM 603 N N . VAL A 1 79 ? -11.882 -4.025 -1.521 1.00 88.12 79 VAL A N 1
ATOM 604 C CA . VAL A 1 79 ? -12.776 -3.540 -0.475 1.00 88.12 79 VAL A CA 1
ATOM 605 C C . VAL A 1 79 ? -13.590 -4.733 -0.001 1.00 88.12 79 VAL A C 1
ATOM 607 O O . VAL A 1 79 ? -14.244 -5.390 -0.808 1.00 88.12 79 VAL A O 1
ATOM 610 N N . ASN A 1 80 ? -13.526 -5.004 1.296 1.00 82.75 80 ASN A N 1
ATOM 611 C CA . ASN A 1 80 ? -14.219 -6.092 1.963 1.00 82.75 80 ASN A CA 1
ATOM 612 C C . ASN A 1 80 ? -15.235 -5.504 2.941 1.00 82.75 80 ASN A C 1
ATOM 614 O O . ASN A 1 80 ? -14.936 -4.566 3.676 1.00 82.75 80 ASN A O 1
ATOM 618 N N . HIS A 1 81 ? -16.441 -6.059 2.944 1.00 80.50 81 HIS A N 1
ATOM 619 C CA . HIS A 1 81 ? -17.518 -5.642 3.831 1.00 80.50 81 HIS A CA 1
ATOM 620 C C . HIS A 1 81 ? -17.969 -6.832 4.673 1.00 80.50 81 HIS A C 1
ATOM 622 O O . HIS A 1 81 ? -18.426 -7.837 4.122 1.00 80.50 81 HIS A O 1
ATOM 628 N N . ASN A 1 82 ? -17.899 -6.678 5.992 1.00 73.81 82 ASN A N 1
ATOM 629 C CA . ASN A 1 82 ? -18.371 -7.665 6.954 1.00 73.81 82 ASN A CA 1
ATOM 630 C C . ASN A 1 82 ? -19.554 -7.092 7.753 1.00 73.81 82 ASN A C 1
ATOM 632 O O . ASN A 1 82 ? -19.610 -5.889 8.028 1.00 73.81 82 ASN A O 1
ATOM 636 N N . HIS A 1 83 ? -20.509 -7.963 8.086 1.00 71.94 83 HIS A N 1
ATOM 637 C CA . HIS A 1 83 ? -21.723 -7.671 8.851 1.00 71.94 83 HIS A CA 1
ATOM 638 C C . HIS A 1 83 ? -21.920 -8.710 9.954 1.00 71.94 83 HIS A C 1
ATOM 640 O O . HIS A 1 83 ? -21.382 -9.831 9.787 1.00 71.94 83 HIS A O 1
#

Organism: Acanthoscelides obtectus (NCBI:txid200917)

Nearest PDB structures (foldseek):
  6pnp-assembly1_B  TM=7.446E-01  e=6.188E+00  Rattus norvegicus
  6pnq-assembly1_B  TM=7.567E-01  e=8.308E+00  Rattus norvegicus

Secondary structure (DSSP, 8-state):
-PPP----SSS------------SSTT-EEEEEE-SSEEEEEEEEEEEEETTEEEEEEEEEEEETTS-SSS-SEEEEEEEEE-

Solvent-accessible surface area (backbone atoms only — not comparable to full-atom values): 5366 Å² total; per-residue (Å²): 133,92,82,84,87,82,81,92,78,79,100,64,90,78,77,86,70,82,83,75,71,75,66,76,52,94,62,43,47,77,50,76,49,77,57,99,63,29,41,35,42,36,38,35,27,69,77,43,80,57,97,74,32,40,32,37,37,35,38,37,38,28,36,44,77,86,51,82,75,90,66,64,78,46,70,52,68,51,77,49,78,49,114

Foldseek 3Di:
DDDDDDDDDDPDDDDPDPPPPPPPDPFWDWDWDQDPFWIKTKIWGWPDDDDQKTKIKIKMFIDGPPDDDDHTPDIDMDIDIDD

Me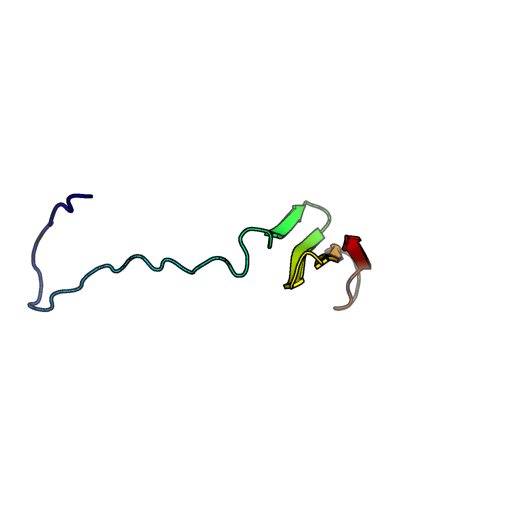an predicted aligned error: 13.78 Å